Protein AF-B1I266-F1 (afdb_monomer_lite)

Organism: Desulforudis audaxviator (strain MP104C) (NCBI:txid477974)

Sequence (40 aa):
MDYLITWVEGDEVEYRFIPADELPQVLEAEKNYIVIPLHN

Secondary structure (DSSP, 8-state):
-EEEEEEEETTEEEEEEEETTTHHHH--TTS-EEEEEE--

Structure (mmCIF, N/CA/C/O backbone):
data_AF-B1I266-F1
#
_entry.id   AF-B1I266-F1
#
loop_
_atom_site.group_PDB
_atom_site.id
_atom_site.type_symbol
_atom_site.label_atom_id
_atom_site.label_alt_id
_atom_site.label_comp_id
_atom_site.label_asym_id
_atom_site.label_entity_id
_atom_site.label_seq_id
_atom_site.pdbx_PDB_ins_code
_atom_site.Cartn_x
_atom_site.Cartn_y
_atom_site.Cartn_z
_atom_site.occupancy
_atom_site.B_iso_or_equiv
_atom_site.auth_seq_id
_atom_site.auth_comp_id
_atom_site.auth_asym_id
_atom_site.auth_atom_id
_atom_site.pdbx_PDB_model_num
ATOM 1 N N . MET A 1 1 ? 7.498 0.493 -13.767 1.00 85.06 1 MET A N 1
ATOM 2 C CA . MET A 1 1 ? 6.038 0.681 -13.688 1.00 85.06 1 MET A CA 1
ATOM 3 C C . MET A 1 1 ? 5.809 1.259 -12.328 1.00 85.06 1 MET A C 1
ATOM 5 O O . MET A 1 1 ? 6.287 0.673 -11.361 1.00 85.06 1 MET A O 1
ATOM 9 N N . ASP A 1 2 ? 5.187 2.421 -12.289 1.00 93.31 2 ASP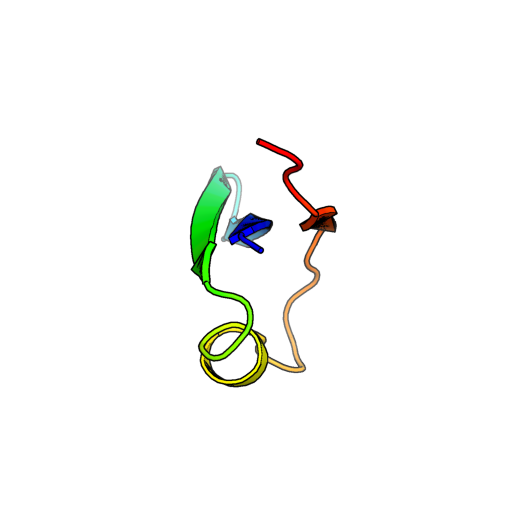 A N 1
ATOM 10 C CA . ASP A 1 2 ? 5.113 3.206 -11.067 1.00 93.31 2 ASP A CA 1
ATOM 11 C C . ASP A 1 2 ? 3.689 3.121 -10.540 1.00 93.31 2 ASP A C 1
ATOM 13 O O . ASP A 1 2 ? 2.753 2.846 -11.291 1.00 93.31 2 ASP A O 1
ATOM 17 N N . TYR A 1 3 ? 3.523 3.321 -9.245 1.00 95.88 3 TYR A N 1
ATOM 18 C CA . TYR A 1 3 ? 2.233 3.272 -8.582 1.00 95.88 3 TYR A CA 1
ATOM 19 C C . TYR A 1 3 ? 1.950 4.612 -7.927 1.00 95.88 3 TYR A C 1
ATOM 21 O O . TYR A 1 3 ? 2.831 5.199 -7.300 1.00 95.88 3 TYR A O 1
ATOM 29 N N . LEU A 1 4 ? 0.705 5.067 -8.035 1.00 96.25 4 LEU A N 1
ATOM 30 C CA . LEU A 1 4 ? 0.151 6.030 -7.099 1.00 96.25 4 LEU A CA 1
ATOM 31 C C . LEU A 1 4 ? -0.455 5.236 -5.947 1.00 96.25 4 LEU A C 1
ATOM 33 O O . LEU A 1 4 ? -1.363 4.428 -6.157 1.00 96.25 4 LEU A O 1
ATOM 37 N N . ILE A 1 5 ? 0.046 5.478 -4.745 1.00 96.44 5 ILE A N 1
ATOM 38 C CA . ILE A 1 5 ? -0.558 4.975 -3.519 1.00 96.44 5 ILE A CA 1
ATOM 39 C C . ILE A 1 5 ? -1.214 6.127 -2.768 1.00 96.44 5 ILE A C 1
ATOM 41 O O . ILE A 1 5 ? -0.662 7.226 -2.724 1.00 96.44 5 ILE A O 1
ATOM 45 N N . THR A 1 6 ? -2.374 5.872 -2.170 1.00 97.06 6 THR A N 1
ATOM 46 C CA . THR A 1 6 ? -3.039 6.817 -1.265 1.00 97.06 6 THR A CA 1
ATOM 47 C C . THR A 1 6 ? -3.531 6.102 -0.017 1.00 97.06 6 THR A C 1
ATOM 49 O O . THR A 1 6 ? -4.034 4.982 -0.124 1.00 97.06 6 THR A O 1
ATOM 52 N N . TRP A 1 7 ? -3.444 6.746 1.141 1.00 96.56 7 TRP A N 1
ATOM 53 C CA . TRP A 1 7 ? -3.978 6.241 2.410 1.00 96.56 7 TRP A CA 1
ATOM 54 C C . TRP A 1 7 ? -4.544 7.392 3.244 1.00 96.56 7 TRP A C 1
ATOM 56 O O . TRP A 1 7 ? -4.378 8.559 2.896 1.00 96.56 7 TRP A O 1
ATOM 66 N N . VAL A 1 8 ? -5.244 7.057 4.325 1.00 95.62 8 VAL A N 1
ATOM 67 C CA . VAL A 1 8 ? -5.750 8.039 5.291 1.00 95.62 8 VAL A CA 1
ATOM 68 C C . VAL A 1 8 ? -4.844 8.040 6.514 1.00 95.62 8 VAL A C 1
ATOM 70 O O . VAL A 1 8 ? -4.529 6.975 7.044 1.00 95.62 8 VAL A O 1
ATOM 73 N N . GLU A 1 9 ? -4.454 9.227 6.963 1.00 94.62 9 GLU A N 1
ATOM 74 C CA . GLU A 1 9 ? -3.723 9.450 8.207 1.00 94.62 9 GLU A CA 1
ATOM 75 C C . GLU A 1 9 ? -4.506 10.485 9.028 1.00 94.62 9 GLU A C 1
ATOM 77 O O . GLU A 1 9 ? -4.599 11.657 8.665 1.00 94.62 9 GLU A O 1
ATOM 82 N N . GLY A 1 10 ? -5.153 10.039 10.109 1.00 91.38 10 GLY A N 1
ATOM 83 C CA . GLY A 1 10 ? -6.105 10.877 10.846 1.00 91.38 10 GLY A CA 1
ATOM 84 C C . GLY A 1 10 ? -7.287 11.318 9.972 1.00 91.38 10 GLY A C 1
ATOM 85 O O . GLY A 1 10 ? -8.034 10.475 9.478 1.00 91.38 10 GLY A O 1
ATOM 86 N N . ASP A 1 11 ? -7.442 12.633 9.795 1.00 94.50 11 A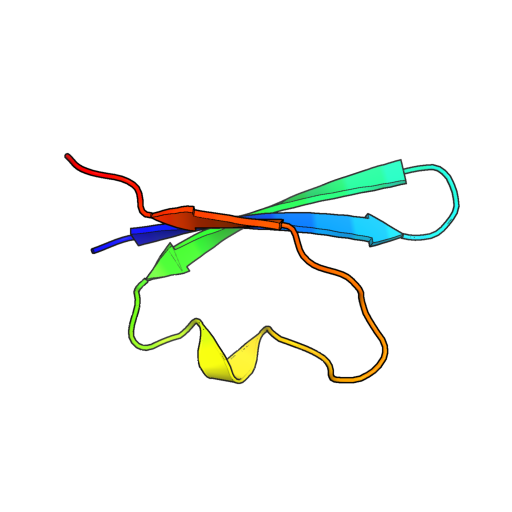SP A N 1
ATOM 87 C CA . ASP A 1 11 ? -8.483 13.253 8.959 1.00 94.50 11 ASP A CA 1
ATOM 88 C C . ASP A 1 11 ? -7.970 13.655 7.558 1.00 94.50 11 ASP A C 1
ATOM 90 O O . ASP A 1 11 ? -8.709 14.252 6.770 1.00 94.50 11 ASP A O 1
ATOM 94 N N . GLU A 1 12 ? -6.709 13.344 7.234 1.00 96.25 12 GLU A N 1
ATOM 95 C CA . GLU A 1 12 ? -6.053 13.743 5.987 1.00 96.25 12 GLU A CA 1
ATOM 96 C C . GLU A 1 12 ? -5.843 12.558 5.034 1.00 96.25 12 GLU A C 1
ATOM 98 O O . GLU A 1 12 ? -5.723 11.399 5.439 1.00 96.25 12 GLU A O 1
ATOM 103 N N . VAL A 1 13 ? -5.818 12.861 3.732 1.00 96.00 13 VAL A N 1
ATOM 104 C CA . VAL A 1 13 ? -5.506 11.894 2.674 1.00 96.00 13 VAL A CA 1
ATOM 105 C C . VAL A 1 13 ? -4.085 12.141 2.197 1.00 96.00 13 VAL A C 1
ATOM 107 O O . VAL A 1 13 ? -3.785 13.190 1.628 1.00 96.00 13 VAL A O 1
ATOM 110 N N . GLU A 1 14 ? -3.242 11.136 2.375 1.00 96.62 14 GLU A N 1
ATOM 111 C CA . GLU A 1 14 ? -1.846 11.141 1.965 1.00 96.62 14 GLU A CA 1
ATOM 112 C C . GLU A 1 14 ? -1.660 10.398 0.644 1.00 96.62 14 GLU A C 1
ATOM 114 O O . GLU A 1 14 ? -2.425 9.485 0.310 1.00 96.62 14 GLU A O 1
ATOM 119 N N . TYR A 1 15 ? -0.625 10.767 -0.116 1.00 95.88 15 TYR A N 1
ATOM 120 C CA . TYR A 1 15 ? -0.285 10.081 -1.360 1.00 95.88 15 TYR A CA 1
ATOM 121 C C . TYR A 1 15 ? 1.215 10.028 -1.641 1.00 95.88 15 TYR A C 1
ATOM 123 O O . TYR A 1 15 ? 1.993 10.882 -1.214 1.00 95.88 15 TYR A O 1
ATOM 131 N N . ARG A 1 16 ? 1.629 9.023 -2.419 1.00 95.62 16 ARG A N 1
ATOM 132 C CA . ARG A 1 16 ? 3.012 8.889 -2.890 1.00 95.62 16 ARG A CA 1
ATOM 133 C C . ARG A 1 16 ? 3.094 8.177 -4.239 1.00 95.62 16 ARG A C 1
ATOM 135 O O . ARG A 1 16 ? 2.328 7.255 -4.506 1.00 95.62 16 ARG A O 1
ATOM 142 N N . PHE A 1 17 ? 4.060 8.588 -5.058 1.00 95.44 17 PHE A N 1
ATOM 143 C CA . PHE A 1 17 ? 4.475 7.877 -6.268 1.00 95.44 17 PHE A CA 1
ATOM 144 C C . PHE A 1 17 ? 5.629 6.937 -5.939 1.00 95.44 17 PHE A C 1
ATOM 146 O O . PHE A 1 17 ? 6.619 7.386 -5.359 1.00 95.44 17 PHE A O 1
ATOM 153 N N . ILE A 1 18 ? 5.496 5.654 -6.271 1.00 94.50 18 ILE A N 1
ATOM 154 C CA . ILE A 1 18 ? 6.457 4.624 -5.859 1.00 94.50 18 ILE A CA 1
ATOM 155 C C . ILE A 1 18 ? 6.760 3.663 -7.018 1.00 94.50 18 ILE A C 1
ATOM 157 O O . ILE A 1 18 ? 5.823 3.170 -7.652 1.00 94.50 18 ILE A O 1
ATOM 161 N N . PRO A 1 19 ? 8.041 3.358 -7.290 1.00 94.31 19 PRO A N 1
ATOM 162 C CA . PRO A 1 19 ? 8.440 2.285 -8.200 1.00 94.3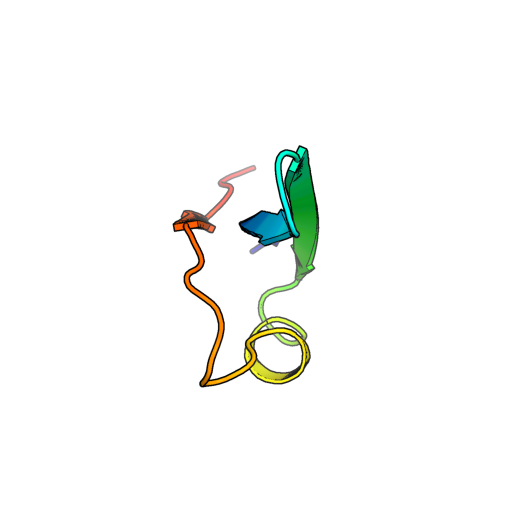1 19 PRO A CA 1
ATOM 163 C C . PRO A 1 19 ? 7.925 0.899 -7.769 1.00 94.31 19 PRO A C 1
ATOM 165 O O . PRO A 1 19 ? 7.755 0.610 -6.585 1.00 94.31 19 PRO A O 1
ATOM 168 N N . ALA A 1 20 ? 7.699 -0.008 -8.721 1.00 91.44 20 ALA A N 1
ATOM 169 C CA . ALA A 1 20 ? 7.166 -1.347 -8.431 1.00 91.44 20 ALA A CA 1
ATOM 170 C C . ALA A 1 20 ? 7.982 -2.172 -7.419 1.00 91.44 20 ALA A C 1
ATOM 172 O O . ALA A 1 20 ? 7.409 -2.946 -6.656 1.00 91.44 20 ALA A O 1
ATOM 173 N N . ASP A 1 21 ? 9.303 -2.033 -7.430 1.00 93.94 21 ASP A N 1
ATOM 174 C CA . ASP A 1 21 ? 10.242 -2.733 -6.552 1.00 93.94 21 ASP A CA 1
ATOM 175 C C . ASP A 1 21 ? 10.240 -2.202 -5.110 1.00 93.94 21 ASP A C 1
ATOM 177 O O . ASP A 1 21 ? 10.580 -2.935 -4.178 1.00 93.94 21 ASP A O 1
ATOM 181 N N . GLU A 1 22 ? 9.790 -0.966 -4.905 1.00 93.69 22 GLU A N 1
ATOM 182 C CA . GLU A 1 22 ? 9.675 -0.345 -3.583 1.00 93.69 22 GLU A CA 1
ATOM 183 C C . GLU A 1 22 ? 8.293 -0.544 -2.940 1.00 93.69 22 GLU A C 1
ATOM 185 O O . GLU A 1 22 ? 8.170 -0.462 -1.718 1.00 93.69 22 GLU A O 1
ATOM 190 N N . LEU A 1 23 ? 7.256 -0.871 -3.722 1.00 91.00 23 LEU A N 1
ATOM 191 C CA . LEU A 1 23 ? 5.875 -1.018 -3.238 1.00 91.00 23 LEU A CA 1
ATOM 192 C C . LEU A 1 23 ? 5.731 -1.920 -1.987 1.00 91.00 23 LEU A C 1
ATOM 194 O O . LEU A 1 23 ? 5.069 -1.494 -1.040 1.00 91.00 23 LEU A O 1
ATOM 198 N N . PRO A 1 24 ? 6.358 -3.115 -1.899 1.00 91.00 24 PRO A N 1
ATOM 199 C CA . PRO A 1 24 ? 6.216 -3.983 -0.725 1.00 91.00 24 PRO A CA 1
ATOM 200 C C . PRO A 1 24 ? 6.795 -3.389 0.564 1.00 91.00 24 PRO A C 1
ATOM 202 O O . PRO A 1 24 ? 6.442 -3.837 1.648 1.00 91.00 24 PRO A O 1
ATOM 205 N N . GLN A 1 25 ? 7.700 -2.413 0.454 1.00 91.69 25 GLN A N 1
ATOM 206 C CA . GLN A 1 25 ? 8.374 -1.796 1.597 1.00 91.69 25 GLN A CA 1
ATOM 207 C C . GLN A 1 25 ? 7.528 -0.692 2.242 1.00 91.69 25 GLN A C 1
ATOM 209 O O . GLN A 1 25 ? 7.830 -0.271 3.355 1.00 91.69 25 GLN A O 1
ATOM 214 N N . VAL A 1 26 ? 6.492 -0.210 1.546 1.00 89.69 26 VAL A N 1
ATOM 215 C CA . VAL A 1 26 ? 5.674 0.935 1.983 1.00 89.69 26 VAL A CA 1
ATOM 216 C C . VAL A 1 26 ? 4.289 0.525 2.480 1.00 89.69 26 VAL A C 1
ATOM 218 O O . VAL A 1 26 ? 3.655 1.278 3.214 1.00 89.69 26 VAL A O 1
ATOM 221 N N . LEU A 1 27 ? 3.811 -0.663 2.110 1.00 91.56 27 LEU A N 1
ATOM 222 C CA . LEU A 1 27 ? 2.503 -1.149 2.540 1.00 91.56 27 LEU A CA 1
ATOM 223 C C . LEU A 1 27 ? 2.565 -1.693 3.971 1.00 91.56 27 LEU A C 1
ATOM 225 O O . LEU A 1 27 ? 3.154 -2.740 4.234 1.00 91.56 27 LEU A O 1
ATOM 229 N N . GLU A 1 28 ? 1.905 -0.994 4.886 1.00 92.94 28 GLU A N 1
ATOM 230 C CA . GLU A 1 28 ? 1.722 -1.419 6.271 1.00 92.94 28 GLU A CA 1
ATOM 231 C C . GLU A 1 28 ? 0.439 -2.261 6.400 1.00 92.94 28 GLU A C 1
ATOM 233 O O . GLU A 1 28 ? -0.613 -1.888 5.886 1.00 92.94 28 GLU A O 1
ATOM 238 N N . ALA A 1 29 ? 0.493 -3.396 7.107 1.00 89.81 29 ALA A N 1
ATOM 239 C CA . ALA A 1 29 ? -0.637 -4.335 7.192 1.00 89.81 29 ALA A CA 1
ATOM 240 C C . ALA A 1 29 ? -1.892 -3.754 7.877 1.00 89.81 29 ALA A C 1
ATOM 242 O O . ALA A 1 29 ? -2.998 -4.251 7.673 1.00 89.81 29 ALA A O 1
ATOM 243 N N . GLU A 1 30 ? -1.715 -2.726 8.704 1.00 91.06 30 GLU A N 1
ATOM 244 C CA . GLU A 1 30 ? -2.777 -2.063 9.467 1.00 91.06 30 GLU A CA 1
ATOM 245 C C . GLU A 1 30 ? -3.404 -0.863 8.744 1.00 91.06 30 GLU A C 1
ATOM 247 O O . GLU A 1 30 ? -4.420 -0.335 9.199 1.00 91.06 30 GLU A O 1
ATOM 252 N N . LYS A 1 31 ? -2.842 -0.452 7.600 1.00 91.38 31 LYS A N 1
ATOM 253 C CA . LYS A 1 31 ? -3.331 0.678 6.808 1.00 91.38 31 LYS A CA 1
ATOM 254 C C . LYS A 1 31 ? -4.111 0.212 5.584 1.00 91.38 31 LYS A C 1
ATOM 256 O O . LYS A 1 31 ? -3.802 -0.791 4.944 1.00 91.38 31 LYS A O 1
ATOM 261 N N . ASN A 1 32 ? -5.129 0.993 5.236 1.00 94.06 32 ASN A N 1
ATOM 262 C CA . ASN A 1 32 ? -5.888 0.801 4.007 1.00 94.06 32 ASN A CA 1
ATOM 263 C C . ASN A 1 32 ? -5.307 1.693 2.913 1.00 94.06 32 ASN A C 1
ATOM 265 O O . ASN A 1 32 ? -5.271 2.915 3.064 1.00 94.06 32 ASN A O 1
ATOM 269 N N . TYR A 1 33 ? -4.901 1.075 1.807 1.00 96.12 33 TYR A N 1
ATOM 270 C CA . TYR A 1 33 ? -4.341 1.772 0.656 1.00 96.12 33 TYR A CA 1
ATOM 271 C C . TYR A 1 33 ? -5.240 1.620 -0.566 1.00 96.12 33 TYR A C 1
ATOM 273 O O . TYR A 1 33 ? -5.783 0.546 -0.826 1.00 96.12 33 TYR A O 1
ATOM 281 N N . ILE A 1 34 ? -5.322 2.678 -1.366 1.00 96.31 34 ILE A N 1
ATOM 282 C CA . ILE A 1 34 ? -5.719 2.583 -2.771 1.00 96.31 34 ILE A CA 1
ATOM 283 C C . ILE A 1 34 ? -4.427 2.601 -3.581 1.00 96.31 34 ILE A C 1
ATOM 285 O O . ILE A 1 34 ? -3.626 3.525 -3.457 1.00 96.31 34 ILE A O 1
ATOM 289 N N . VAL A 1 35 ? -4.213 1.558 -4.380 1.00 95.56 35 VAL A N 1
ATOM 290 C CA . VAL A 1 35 ? -3.004 1.380 -5.190 1.00 95.56 35 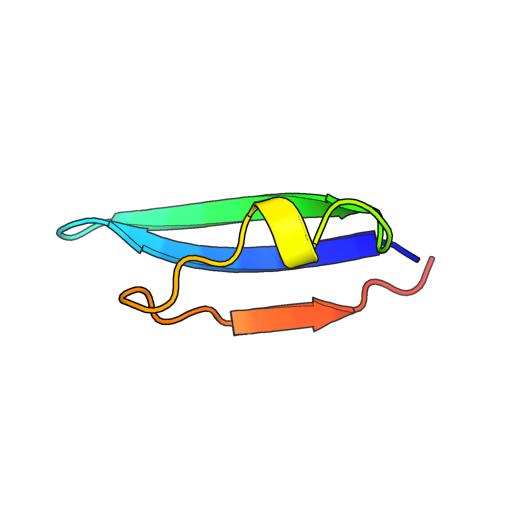VAL A CA 1
ATOM 291 C C . VAL A 1 35 ? -3.411 1.367 -6.654 1.00 95.56 35 VAL A C 1
ATOM 293 O O . VAL A 1 35 ? -4.187 0.510 -7.077 1.00 95.56 35 VAL A O 1
ATOM 296 N N . ILE A 1 36 ? -2.898 2.320 -7.426 1.00 95.75 36 ILE A N 1
ATOM 297 C CA . ILE A 1 36 ? -3.222 2.469 -8.845 1.00 95.75 36 ILE A CA 1
ATOM 298 C C . ILE A 1 36 ? -1.928 2.378 -9.656 1.00 95.75 36 ILE A C 1
ATOM 300 O O . ILE A 1 36 ? -1.012 3.168 -9.415 1.00 95.75 36 ILE A O 1
ATOM 304 N N . PRO A 1 37 ? -1.830 1.448 -10.621 1.00 94.88 37 PRO A N 1
ATOM 305 C CA . PRO A 1 37 ? -0.710 1.428 -11.543 1.00 94.88 37 PRO A CA 1
ATOM 306 C C . PRO A 1 37 ? -0.752 2.641 -12.470 1.00 94.88 37 PRO A C 1
ATOM 308 O O . PRO A 1 37 ? -1.786 2.970 -13.050 1.00 94.88 37 PRO A O 1
ATOM 311 N N . LEU A 1 38 ? 0.398 3.267 -12.663 1.00 93.12 38 LEU A N 1
ATOM 312 C CA . LEU A 1 38 ? 0.587 4.359 -13.599 1.00 93.12 38 LEU A 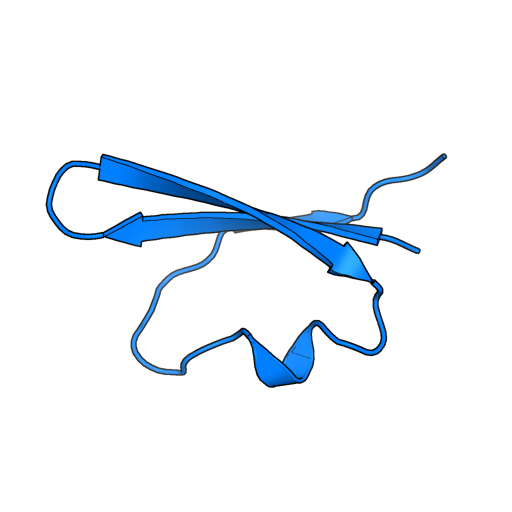CA 1
ATOM 313 C C . LEU A 1 38 ? 1.231 3.806 -14.865 1.00 93.12 38 LEU A C 1
ATOM 315 O O . LEU A 1 38 ? 2.306 3.200 -14.842 1.00 93.12 38 LEU A O 1
ATOM 319 N N . HIS A 1 39 ? 0.534 4.002 -15.976 1.00 79.50 39 HIS A N 1
ATOM 320 C CA . HIS A 1 39 ? 1.051 3.739 -17.307 1.00 79.50 39 HIS A CA 1
ATOM 321 C C . HIS A 1 39 ? 1.592 5.063 -17.846 1.00 79.50 39 HIS A C 1
ATOM 323 O O . HIS A 1 39 ? 0.811 5.989 -18.057 1.00 79.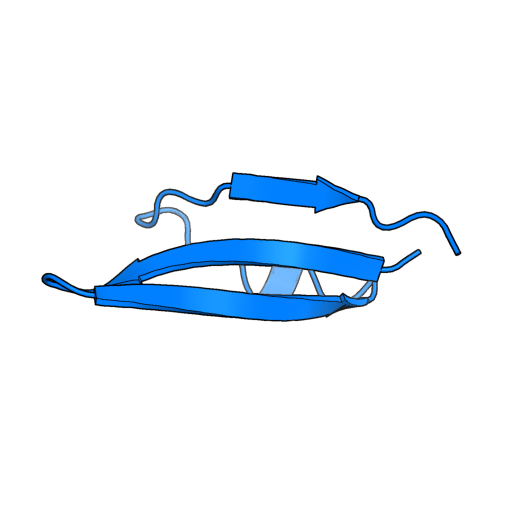50 39 HIS A O 1
ATOM 329 N N . ASN A 1 40 ? 2.909 5.149 -18.028 1.00 59.56 40 ASN A N 1
ATOM 330 C CA . ASN A 1 40 ? 3.500 6.137 -18.933 1.00 59.56 40 ASN A CA 1
ATOM 331 C C . ASN A 1 40 ? 3.397 5.637 -20.374 1.00 59.56 40 ASN A C 1
ATOM 333 O O . ASN A 1 40 ? 3.588 4.414 -20.576 1.00 59.56 40 ASN A O 1
#

Foldseek 3Di:
DWKWKWWDDPPDIDIDIGDPVCVVVPDDPPTDIDIDDDDD

Radius of gyration: 10.25 Å; chains: 1; bounding box: 19×18×30 Å

pLDDT: mean 92.63, std 6.27, range [59.56, 97.06]